Protein AF-A0A5N4A1G4-F1 (afdb_monomer_lite)

Radius of gyration: 18.11 Å; chains: 1; bounding box: 31×32×57 Å

Organism: Photinus pyralis (NCBI:txid7054)

Foldseek 3Di:
DDDDDDDPPDDPDDPPPPPLPPPAPPVNVVVLLVQLQVQCVVVVHDSCCVVVADLPDPDLSNLSSLLSSCVVLPQADPQLQDGDLVVVLVPDDPVCSVQQVVLSVVLVVPFDRDNDSSVSSSSSVVSSCVSCVSNVVPPDPD

Structure (mmCIF, N/CA/C/O backbone):
data_AF-A0A5N4A1G4-F1
#
_entry.id   AF-A0A5N4A1G4-F1
#
loop_
_atom_site.group_PDB
_atom_site.id
_atom_site.type_symbol
_atom_site.label_atom_id
_atom_site.label_alt_id
_atom_site.label_comp_id
_atom_site.label_asym_id
_atom_site.label_entity_id
_atom_site.label_seq_id
_atom_site.pdbx_PDB_ins_code
_atom_site.Cartn_x
_atom_site.Cartn_y
_atom_site.Cartn_z
_atom_site.occupancy
_atom_site.B_iso_or_equiv
_atom_site.auth_seq_id
_atom_site.auth_comp_id
_atom_site.auth_asym_id
_atom_site.auth_atom_id
_atom_site.pdbx_PDB_model_num
ATOM 1 N N . MET A 1 1 ? -13.818 6.741 -42.346 1.00 36.72 1 MET A N 1
ATOM 2 C CA . MET A 1 1 ? -13.714 5.840 -43.515 1.00 36.72 1 MET A CA 1
ATOM 3 C C . MET A 1 1 ? -12.239 5.503 -43.712 1.00 36.72 1 MET A C 1
ATOM 5 O O . MET A 1 1 ? -11.419 6.408 -43.704 1.00 36.72 1 MET A O 1
ATOM 9 N N . PHE A 1 2 ? -11.929 4.208 -43.728 1.00 39.84 2 PHE A N 1
ATOM 10 C CA . PHE A 1 2 ? -10.625 3.544 -43.587 1.00 39.84 2 PHE A CA 1
ATOM 11 C C . PHE A 1 2 ? -9.498 3.995 -44.533 1.00 39.84 2 PHE A C 1
ATOM 13 O O . PHE A 1 2 ? -9.721 4.009 -45.737 1.00 39.84 2 PHE A O 1
ATOM 20 N N . ARG A 1 3 ? -8.277 4.166 -43.989 1.00 40.84 3 ARG A N 1
ATOM 21 C CA . ARG A 1 3 ? -6.959 3.793 -44.574 1.00 40.84 3 ARG A CA 1
ATOM 22 C C . ARG A 1 3 ? -5.957 3.645 -43.403 1.00 40.84 3 ARG A C 1
ATOM 24 O O . ARG A 1 3 ? -5.421 4.639 -42.947 1.00 40.84 3 ARG A O 1
ATOM 31 N N . GLY A 1 4 ? -5.723 2.512 -42.750 1.00 32.16 4 GLY A N 1
ATOM 32 C CA . GLY A 1 4 ? -5.824 1.130 -43.191 1.00 32.16 4 GLY A CA 1
ATOM 33 C C . GLY A 1 4 ? -4.433 0.573 -43.518 1.00 32.16 4 GLY A C 1
ATOM 34 O O . GLY A 1 4 ? -3.991 0.689 -44.651 1.00 32.16 4 GLY A O 1
ATOM 35 N N . ILE A 1 5 ? -3.794 -0.065 -42.532 1.00 43.50 5 ILE A N 1
ATOM 36 C CA . ILE A 1 5 ? -3.319 -1.452 -42.694 1.00 43.50 5 ILE A CA 1
ATOM 37 C C . ILE A 1 5 ? -2.226 -1.662 -43.771 1.00 43.50 5 ILE A C 1
ATOM 39 O O . ILE A 1 5 ? -2.348 -2.531 -44.626 1.00 43.50 5 ILE A O 1
ATOM 43 N N . LEU A 1 6 ? -1.119 -0.907 -43.737 1.00 38.53 6 LEU A N 1
ATOM 44 C CA . LEU A 1 6 ? 0.015 -1.188 -44.640 1.00 38.53 6 LEU A CA 1
ATOM 45 C C . LEU A 1 6 ? 1.405 -0.928 -44.043 1.00 38.53 6 LEU A C 1
ATOM 47 O O . LEU A 1 6 ? 2.294 -0.459 -44.737 1.00 38.53 6 LEU A O 1
ATOM 51 N N . TYR A 1 7 ? 1.623 -1.236 -42.764 1.00 41.81 7 TYR A N 1
ATOM 52 C CA . TYR A 1 7 ? 2.991 -1.270 -42.217 1.00 41.81 7 TYR A CA 1
ATOM 53 C C . TYR A 1 7 ? 3.298 -2.501 -41.352 1.00 41.81 7 TYR A C 1
ATOM 55 O O . TYR A 1 7 ? 4.295 -2.522 -40.643 1.00 41.81 7 TYR A O 1
ATOM 63 N N . CYS A 1 8 ? 2.497 -3.568 -41.462 1.00 36.94 8 CYS A N 1
ATOM 64 C CA . CYS A 1 8 ? 2.770 -4.846 -40.786 1.00 36.94 8 CYS A CA 1
ATOM 65 C C . CYS A 1 8 ? 3.328 -5.942 -41.711 1.00 36.94 8 CYS A C 1
ATOM 67 O O . CYS A 1 8 ? 3.464 -7.075 -41.268 1.00 36.94 8 CYS A O 1
ATOM 69 N N . PHE A 1 9 ? 3.654 -5.652 -42.976 1.00 41.84 9 PHE A N 1
ATOM 70 C CA . PHE A 1 9 ? 3.954 -6.719 -43.942 1.00 41.84 9 PHE A CA 1
ATOM 71 C C . PHE A 1 9 ? 5.429 -7.045 -44.205 1.00 41.84 9 PHE A C 1
ATOM 73 O O . PHE A 1 9 ? 5.659 -8.010 -44.922 1.00 41.84 9 PHE A O 1
ATOM 80 N N . LEU A 1 10 ? 6.437 -6.332 -43.677 1.00 48.12 10 LEU A N 1
ATOM 81 C CA . LEU A 1 10 ? 7.806 -6.514 -44.210 1.00 48.12 10 LEU A CA 1
ATOM 82 C C . LEU A 1 10 ? 8.988 -6.588 -43.234 1.00 48.12 10 LEU A C 1
ATOM 84 O O . LEU A 1 10 ? 10.122 -6.429 -43.674 1.00 48.12 10 LEU A O 1
ATOM 88 N N . ALA A 1 11 ? 8.812 -6.946 -41.962 1.00 40.12 11 ALA A N 1
ATOM 89 C CA . ALA A 1 11 ? 9.977 -7.398 -41.195 1.00 40.12 11 ALA A CA 1
ATOM 90 C C . ALA A 1 11 ? 9.615 -8.393 -40.095 1.00 40.12 11 ALA A C 1
ATOM 92 O O . ALA A 1 11 ? 8.910 -8.088 -39.141 1.00 40.12 11 ALA A O 1
ATOM 93 N N . VAL A 1 12 ? 10.172 -9.587 -40.257 1.00 51.09 12 VAL A N 1
ATOM 94 C CA . VAL A 1 12 ? 10.138 -10.800 -39.431 1.00 51.09 12 VAL A CA 1
ATOM 95 C C . VAL A 1 12 ? 10.880 -10.610 -38.089 1.00 51.09 12 VAL A C 1
ATOM 97 O O . VAL A 1 12 ? 11.585 -11.487 -37.614 1.00 51.09 12 VAL A O 1
ATOM 100 N N . HIS A 1 13 ? 10.719 -9.463 -37.434 1.00 43.69 13 HIS A N 1
ATOM 101 C CA . HIS A 1 13 ? 11.149 -9.257 -36.051 1.00 43.69 13 HIS A CA 1
ATOM 102 C C . HIS A 1 13 ? 9.967 -8.748 -35.237 1.00 43.69 13 HIS A C 1
ATOM 104 O O . HIS A 1 13 ? 9.777 -7.552 -35.053 1.00 43.69 13 HIS A O 1
ATOM 110 N N . GLY A 1 14 ? 9.159 -9.718 -34.811 1.00 46.81 14 GLY A N 1
ATOM 111 C CA . GLY A 1 14 ? 8.302 -9.666 -33.635 1.00 46.81 14 GLY A CA 1
ATOM 112 C C . GLY A 1 14 ? 7.557 -8.359 -33.379 1.00 46.81 14 GLY A C 1
ATOM 113 O O . GLY A 1 14 ? 7.990 -7.548 -32.568 1.00 46.81 14 GLY A O 1
ATOM 114 N N . CYS A 1 15 ? 6.315 -8.277 -33.860 1.00 47.81 15 CYS A N 1
ATOM 115 C CA . CYS A 1 15 ? 5.253 -7.796 -32.975 1.00 47.81 15 CYS A CA 1
ATOM 116 C C . CYS A 1 15 ? 5.081 -8.830 -31.849 1.00 47.81 15 CYS A C 1
ATOM 118 O O . CYS A 1 15 ? 4.113 -9.585 -31.828 1.00 47.81 15 CYS A O 1
ATOM 120 N N . ALA A 1 16 ? 6.045 -8.902 -30.929 1.00 48.94 16 ALA A N 1
ATOM 121 C CA . ALA A 1 16 ? 5.767 -9.444 -29.616 1.00 48.94 16 ALA A CA 1
ATOM 122 C C . ALA A 1 16 ? 4.908 -8.381 -28.936 1.00 48.94 16 ALA A C 1
ATOM 124 O O . ALA A 1 16 ? 5.404 -7.350 -28.483 1.00 48.94 16 ALA A O 1
ATOM 125 N N . GLY A 1 17 ? 3.591 -8.587 -28.979 1.00 44.16 17 GLY A N 1
ATOM 126 C CA . GLY A 1 17 ? 2.694 -7.897 -28.074 1.00 44.16 17 GLY A CA 1
ATOM 127 C C . GLY A 1 17 ? 3.256 -8.069 -26.670 1.00 44.16 17 GLY A C 1
ATOM 128 O O . GLY A 1 17 ? 3.425 -9.195 -26.210 1.00 44.16 17 GLY A O 1
ATOM 129 N N . LEU A 1 18 ? 3.609 -6.958 -26.029 1.00 39.22 18 LEU A N 1
ATOM 130 C CA . LEU A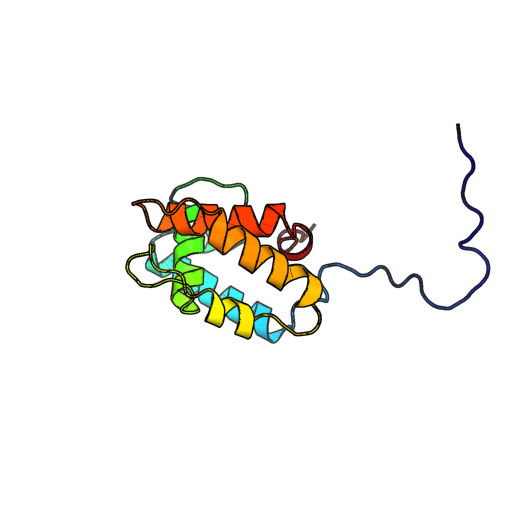 1 18 ? 3.856 -6.929 -24.597 1.00 39.22 18 LEU A CA 1
ATOM 131 C C . LEU A 1 18 ? 2.540 -7.332 -23.932 1.00 39.22 18 LEU A C 1
ATOM 133 O O . LEU A 1 18 ? 1.635 -6.510 -23.788 1.00 39.22 18 LEU A O 1
ATOM 137 N N . ASN A 1 19 ? 2.418 -8.614 -23.601 1.00 42.62 19 ASN A N 1
ATOM 138 C CA . ASN A 1 19 ? 1.393 -9.086 -22.695 1.00 42.62 19 ASN A CA 1
ATOM 139 C C . ASN A 1 19 ? 1.704 -8.454 -21.338 1.00 42.62 19 ASN A C 1
ATOM 141 O O . ASN A 1 19 ? 2.781 -8.643 -20.777 1.00 42.62 19 ASN A O 1
ATOM 145 N N . SER A 1 20 ? 0.768 -7.673 -20.808 1.00 49.25 20 SER A N 1
ATOM 146 C CA . SER A 1 20 ? 0.893 -6.959 -19.530 1.00 49.25 20 SER A CA 1
ATOM 147 C C . SER A 1 20 ? 1.152 -7.887 -18.331 1.00 49.25 20 SER A C 1
ATOM 149 O O . SER A 1 20 ? 1.487 -7.402 -17.256 1.00 49.25 20 SER A O 1
ATOM 151 N N . GLY A 1 21 ? 1.000 -9.205 -18.506 1.00 46.50 21 GLY A N 1
ATOM 152 C CA . GLY A 1 21 ? 1.217 -10.224 -17.479 1.00 46.50 21 GLY A CA 1
ATOM 153 C C . GLY A 1 21 ? 2.674 -10.647 -17.257 1.00 46.50 21 GLY A C 1
ATOM 154 O O . GLY A 1 21 ? 2.952 -11.273 -16.239 1.00 46.50 21 GLY A O 1
ATOM 155 N N . ASP A 1 22 ? 3.609 -10.292 -18.147 1.00 49.16 22 ASP A N 1
ATOM 156 C CA . ASP A 1 22 ? 5.003 -10.775 -18.074 1.00 49.16 22 ASP A CA 1
ATOM 157 C C . ASP A 1 22 ? 5.913 -9.924 -17.174 1.00 49.16 22 ASP A C 1
ATOM 159 O O . ASP A 1 22 ? 7.093 -10.226 -16.998 1.00 49.16 22 ASP A O 1
ATOM 163 N N . LEU A 1 23 ? 5.382 -8.845 -16.596 1.00 54.66 23 LEU A N 1
ATOM 164 C CA . LEU A 1 23 ? 6.175 -7.890 -15.825 1.00 54.66 23 LEU A CA 1
ATOM 165 C C . LEU A 1 23 ? 6.280 -8.243 -14.327 1.00 54.66 23 LEU A C 1
ATOM 167 O O . LEU A 1 23 ? 7.015 -7.598 -13.583 1.00 54.66 23 LEU A O 1
ATOM 171 N N . VAL A 1 24 ? 5.576 -9.289 -13.883 1.00 61.69 24 VAL A N 1
ATOM 172 C CA . VAL A 1 24 ? 5.608 -9.775 -12.498 1.00 61.69 24 VAL A CA 1
ATOM 173 C C . VAL A 1 24 ? 6.390 -11.091 -12.440 1.00 61.69 24 VAL A C 1
ATOM 175 O O . VAL A 1 24 ? 5.922 -12.098 -12.975 1.00 61.69 24 VAL A O 1
ATOM 178 N N . PRO A 1 25 ? 7.559 -11.137 -11.774 1.00 64.56 25 PRO A N 1
ATOM 179 C CA . PRO A 1 25 ? 8.301 -12.378 -11.595 1.00 64.56 25 PRO A CA 1
ATOM 180 C C . PRO A 1 25 ? 7.448 -13.464 -10.907 1.00 64.56 25 PRO A C 1
ATOM 182 O O . PRO A 1 25 ? 6.690 -13.152 -9.983 1.00 64.56 25 PRO A O 1
ATOM 185 N N . PRO A 1 26 ? 7.603 -14.758 -11.256 1.00 66.06 26 PRO A N 1
ATOM 186 C CA . PRO A 1 26 ? 6.818 -15.843 -10.654 1.00 66.06 26 PRO A CA 1
ATOM 187 C C . PRO A 1 26 ? 6.902 -15.910 -9.121 1.00 66.06 26 PRO A C 1
ATOM 189 O O . PRO A 1 26 ? 5.925 -16.260 -8.460 1.00 66.06 26 PRO A O 1
ATOM 192 N N . GLY A 1 27 ? 8.054 -15.539 -8.547 1.00 68.56 27 GLY A N 1
ATOM 193 C CA . GLY A 1 27 ? 8.241 -15.469 -7.095 1.00 68.56 27 GLY A CA 1
ATOM 194 C C . GLY A 1 27 ? 7.348 -14.421 -6.424 1.00 68.56 27 GLY A C 1
ATOM 195 O O . GLY A 1 27 ? 6.796 -14.683 -5.359 1.00 68.56 27 GLY A O 1
ATOM 196 N N . THR A 1 28 ? 7.129 -13.277 -7.076 1.00 73.06 28 THR A N 1
ATOM 197 C CA . THR A 1 28 ? 6.250 -12.210 -6.580 1.00 73.06 28 THR A CA 1
ATOM 198 C C . THR A 1 28 ? 4.794 -12.664 -6.557 1.00 73.06 28 THR A C 1
ATOM 200 O O . THR A 1 28 ? 4.084 -12.367 -5.603 1.00 73.06 28 THR A O 1
ATOM 203 N N . LYS A 1 29 ? 4.353 -13.447 -7.550 1.00 75.50 29 LYS A N 1
ATOM 204 C CA . LYS A 1 29 ? 2.988 -13.992 -7.578 1.00 75.50 29 LYS A CA 1
ATOM 205 C C . LYS A 1 29 ? 2.720 -14.938 -6.403 1.00 75.50 29 LYS A C 1
ATOM 207 O O . LYS A 1 29 ? 1.738 -14.757 -5.695 1.00 75.50 29 LYS A O 1
ATOM 212 N N . LEU A 1 30 ? 3.608 -15.909 -6.168 1.00 79.56 30 LEU A N 1
ATOM 213 C CA . LEU A 1 30 ? 3.465 -16.860 -5.055 1.00 79.56 30 LEU A CA 1
ATOM 214 C C . LEU A 1 30 ? 3.447 -16.154 -3.694 1.00 79.56 30 LEU A C 1
ATOM 216 O O . LEU A 1 30 ? 2.661 -16.515 -2.822 1.00 79.56 30 LEU A O 1
ATOM 220 N N . PHE A 1 31 ? 4.297 -15.141 -3.531 1.00 84.06 31 PHE A N 1
ATOM 221 C CA . PHE A 1 31 ? 4.337 -14.314 -2.332 1.00 84.06 31 PHE A CA 1
ATOM 222 C C . PHE A 1 31 ? 3.018 -13.554 -2.118 1.00 84.06 31 PHE A C 1
ATOM 224 O O . PHE A 1 31 ? 2.445 -13.620 -1.034 1.00 84.06 31 PHE A O 1
ATOM 231 N N . MET A 1 32 ? 2.481 -12.909 -3.158 1.00 81.94 32 MET A N 1
ATOM 232 C CA . MET A 1 32 ? 1.200 -12.195 -3.068 1.00 81.94 32 MET A CA 1
ATOM 233 C C . MET A 1 32 ? 0.016 -13.135 -2.803 1.00 81.94 32 MET A C 1
ATOM 235 O O . MET A 1 32 ? -0.860 -12.787 -2.014 1.00 81.94 32 MET A O 1
ATOM 239 N N . ASP A 1 33 ? 0.006 -14.342 -3.380 1.00 85.06 33 ASP A N 1
ATOM 240 C CA . ASP A 1 33 ? -1.024 -15.356 -3.106 1.00 85.06 33 ASP A CA 1
ATOM 241 C C . ASP A 1 33 ? -1.016 -15.780 -1.624 1.00 85.06 33 ASP A C 1
ATOM 243 O O . ASP A 1 33 ? -2.072 -15.921 -0.999 1.00 85.06 33 ASP A O 1
ATOM 247 N N . GLN A 1 34 ? 0.173 -15.969 -1.042 1.00 88.50 34 GLN A N 1
ATOM 248 C CA . GLN A 1 34 ? 0.329 -16.324 0.371 1.00 88.50 34 GLN A CA 1
ATOM 249 C C . GLN A 1 34 ? -0.164 -15.203 1.288 1.00 88.50 34 GLN A C 1
ATOM 251 O O . GLN A 1 34 ? -1.001 -15.453 2.158 1.00 88.50 34 GLN A O 1
ATOM 256 N N . ILE A 1 35 ? 0.289 -13.971 1.049 1.00 91.12 35 ILE A N 1
ATOM 257 C CA . ILE A 1 35 ? -0.128 -12.806 1.836 1.00 91.12 35 ILE A CA 1
ATOM 258 C C . ILE A 1 35 ? -1.630 -12.577 1.706 1.00 91.12 35 ILE A C 1
ATOM 260 O O . ILE A 1 35 ? -2.297 -12.331 2.707 1.00 91.12 35 ILE A O 1
ATOM 264 N N . GLY A 1 36 ? -2.187 -12.710 0.501 1.00 90.38 36 GLY A N 1
ATOM 265 C CA . GLY A 1 36 ? -3.623 -12.580 0.279 1.00 90.38 36 GLY A CA 1
ATOM 266 C C . GLY A 1 36 ? -4.419 -13.542 1.159 1.00 90.38 36 GLY A C 1
ATOM 267 O O . GLY A 1 36 ? -5.327 -13.134 1.884 1.00 90.38 36 GLY A O 1
ATOM 268 N N . VAL A 1 37 ? -4.025 -14.817 1.199 1.00 90.88 37 VAL A N 1
ATOM 269 C CA . VAL A 1 37 ? -4.651 -15.811 2.085 1.00 90.88 37 VAL A CA 1
ATOM 270 C C . VAL A 1 37 ? -4.505 -15.432 3.562 1.00 90.88 37 VAL A C 1
ATOM 272 O O . VAL A 1 37 ? -5.474 -15.539 4.317 1.00 90.88 37 VAL A O 1
ATOM 275 N N . GLU A 1 38 ? -3.333 -14.985 3.999 1.00 93.25 38 GLU A N 1
ATOM 276 C CA . GLU A 1 38 ? -3.127 -14.559 5.387 1.00 93.25 38 GLU A CA 1
ATOM 277 C C . GLU A 1 38 ? -3.987 -13.352 5.757 1.00 93.25 38 GLU A C 1
ATOM 279 O O . GLU A 1 38 ? -4.591 -13.335 6.832 1.00 93.25 38 GLU A O 1
ATOM 284 N N . CYS A 1 39 ? -4.121 -12.392 4.847 1.00 94.50 39 CYS A N 1
ATOM 285 C CA . CYS A 1 39 ? -4.956 -11.222 5.038 1.00 94.50 39 CYS A CA 1
ATOM 286 C C . CYS A 1 39 ? -6.433 -11.575 5.134 1.00 94.50 39 CYS A C 1
ATOM 288 O O . CYS A 1 39 ? -7.087 -11.089 6.057 1.00 94.50 39 CYS A O 1
ATOM 290 N N . THR A 1 40 ? -6.941 -12.495 4.300 1.00 93.62 40 THR A N 1
ATOM 291 C CA . THR A 1 40 ? -8.329 -12.968 4.454 1.00 93.62 40 THR A CA 1
ATOM 292 C C . THR A 1 40 ? -8.587 -13.540 5.846 1.00 93.62 40 THR A C 1
ATOM 294 O O . THR A 1 40 ? -9.578 -13.206 6.494 1.00 93.62 40 THR A O 1
ATOM 297 N N . LYS A 1 41 ? -7.635 -14.326 6.367 1.00 95.19 41 LYS A N 1
ATOM 298 C CA . LYS A 1 41 ? -7.708 -14.894 7.714 1.00 95.19 41 LYS A CA 1
ATOM 299 C C . LYS A 1 41 ? -7.621 -13.819 8.802 1.00 95.19 41 LYS A C 1
ATOM 301 O O . LYS A 1 41 ? -8.360 -13.911 9.779 1.00 95.19 41 LYS A O 1
ATOM 306 N N . LYS A 1 42 ? -6.723 -12.837 8.660 1.00 93.62 42 LYS A N 1
ATOM 307 C CA . LYS A 1 42 ? -6.491 -11.772 9.651 1.00 93.62 42 LYS A CA 1
ATOM 308 C C . LYS A 1 42 ? -7.727 -10.894 9.834 1.00 93.62 42 LYS A C 1
ATOM 310 O O . LYS A 1 42 ? -8.073 -10.587 10.970 1.00 93.62 42 LYS A O 1
ATOM 315 N N . ILE A 1 43 ? -8.385 -10.518 8.738 1.00 93.06 43 ILE A N 1
ATOM 316 C CA . ILE A 1 43 ? -9.540 -9.606 8.773 1.00 93.06 43 ILE A CA 1
ATOM 317 C C . ILE A 1 43 ? -10.891 -10.337 8.825 1.00 93.06 43 ILE A C 1
ATOM 319 O O . ILE A 1 43 ? -11.927 -9.697 8.962 1.00 93.06 43 ILE A O 1
ATOM 323 N N . GLY A 1 44 ? -10.885 -11.674 8.779 1.00 93.69 44 GLY A N 1
ATOM 324 C CA . GLY A 1 44 ? -12.073 -12.503 8.995 1.00 93.69 44 GLY A CA 1
ATOM 325 C C . GLY A 1 44 ? -12.987 -12.653 7.778 1.00 93.69 44 GLY A C 1
ATOM 326 O O . GLY A 1 44 ? -14.169 -12.940 7.951 1.00 93.69 44 GLY A O 1
ATOM 327 N N . ILE A 1 45 ? -12.455 -12.486 6.566 1.00 93.31 45 ILE A N 1
ATOM 328 C CA . ILE A 1 45 ? -13.211 -12.628 5.314 1.00 93.31 45 ILE A CA 1
ATOM 329 C C . ILE A 1 45 ? -12.997 -14.014 4.678 1.00 93.31 45 ILE A C 1
ATOM 331 O O . ILE A 1 45 ? -11.991 -14.681 4.952 1.00 93.31 45 ILE A O 1
ATOM 335 N N . PRO A 1 46 ? -13.928 -14.482 3.827 1.00 91.88 46 PRO A N 1
ATOM 336 C CA . PRO A 1 46 ? -13.804 -15.770 3.153 1.00 91.88 46 PRO A CA 1
ATOM 337 C C . PRO A 1 46 ? -12.529 -15.875 2.303 1.00 91.88 46 PRO A C 1
ATOM 339 O O . PRO A 1 46 ? -12.110 -14.923 1.655 1.00 91.88 46 PRO A O 1
ATOM 342 N N . ARG A 1 47 ? -11.898 -17.055 2.265 1.00 84.38 47 ARG A N 1
ATOM 343 C CA . ARG A 1 47 ? -10.655 -17.273 1.494 1.00 84.38 47 ARG A CA 1
ATOM 344 C C . ARG A 1 47 ? -10.853 -17.062 -0.011 1.00 84.38 47 ARG A C 1
ATOM 346 O O . ARG A 1 47 ? -9.934 -16.657 -0.714 1.00 84.38 47 ARG A O 1
ATOM 353 N N . ASP A 1 48 ? -12.032 -17.401 -0.514 1.00 85.75 48 ASP A N 1
ATOM 354 C CA . ASP A 1 48 ? -12.430 -17.201 -1.904 1.00 85.75 48 ASP A CA 1
ATOM 355 C C . ASP A 1 48 ? -12.609 -15.726 -2.275 1.00 85.75 48 ASP A C 1
ATOM 357 O O . ASP A 1 48 ? -12.579 -15.426 -3.466 1.00 85.75 48 ASP A O 1
ATOM 361 N N . PHE A 1 49 ? -12.640 -14.810 -1.298 1.00 86.12 49 PHE A N 1
ATOM 362 C CA . PHE A 1 49 ? -12.629 -13.369 -1.544 1.00 86.12 49 PHE A CA 1
ATOM 363 C C . PHE A 1 49 ? -11.467 -12.939 -2.444 1.00 86.12 49 PHE A C 1
ATOM 365 O O . PHE A 1 49 ? -11.669 -12.137 -3.343 1.00 86.12 49 PHE A O 1
ATOM 372 N N . VAL A 1 50 ? -10.271 -13.527 -2.288 1.00 82.06 50 VAL A N 1
ATOM 373 C CA . VAL A 1 50 ? -9.102 -13.208 -3.137 1.00 82.06 50 VAL A CA 1
ATOM 374 C C . VAL A 1 50 ? -9.392 -13.447 -4.624 1.00 82.06 50 VAL A C 1
ATOM 376 O O . VAL A 1 50 ? -8.854 -12.754 -5.479 1.00 82.06 50 VAL A O 1
ATOM 379 N N . LYS A 1 51 ? -10.251 -14.424 -4.946 1.00 83.31 51 LYS A N 1
ATOM 380 C CA . LYS A 1 51 ? -10.600 -14.775 -6.331 1.00 83.31 51 LYS A CA 1
ATOM 381 C C . LYS A 1 51 ? -11.672 -13.867 -6.922 1.00 83.31 51 LYS A C 1
ATOM 383 O O . LYS A 1 51 ? -11.731 -13.737 -8.138 1.00 83.31 51 LYS A O 1
ATOM 388 N N . SER A 1 52 ? -12.538 -13.316 -6.078 1.00 83.19 52 SER A N 1
ATOM 389 C CA . SER A 1 52 ? -13.625 -12.416 -6.469 1.00 83.19 52 SER A CA 1
ATOM 390 C C . SER A 1 52 ? -13.304 -10.947 -6.202 1.00 83.19 52 SER A C 1
ATOM 392 O O . SER A 1 52 ? -14.171 -10.102 -6.389 1.00 83.19 52 SER A O 1
ATOM 394 N N . TYR A 1 53 ? -12.104 -10.649 -5.702 1.00 82.12 53 TYR A N 1
ATOM 395 C CA . TYR A 1 53 ? -11.690 -9.301 -5.361 1.00 82.12 53 TYR A CA 1
ATOM 396 C C . TYR A 1 53 ? -11.574 -8.456 -6.626 1.00 82.12 53 TYR A C 1
ATOM 398 O O . TYR A 1 53 ? -10.840 -8.795 -7.557 1.00 82.12 53 TYR A O 1
ATOM 406 N N . GLU A 1 54 ? -12.262 -7.322 -6.619 1.00 82.69 54 GLU A N 1
ATOM 407 C CA . GLU A 1 54 ? -12.169 -6.311 -7.658 1.00 82.69 54 GLU A CA 1
ATOM 408 C C . GLU A 1 54 ? -11.611 -5.028 -7.055 1.00 82.69 54 GLU A C 1
ATOM 410 O O . GLU A 1 54 ? -12.054 -4.568 -6.008 1.00 82.69 54 GLU A O 1
ATOM 415 N N . PHE A 1 55 ? -10.658 -4.412 -7.747 1.00 79.06 55 PHE A N 1
ATOM 416 C CA . PHE A 1 55 ? -10.036 -3.168 -7.298 1.00 79.06 55 PHE A CA 1
ATOM 417 C C . PHE A 1 55 ? -11.039 -2.013 -7.126 1.00 79.06 55 PHE A C 1
ATOM 419 O O . PHE A 1 55 ? -10.870 -1.152 -6.267 1.00 79.06 55 PHE A O 1
ATOM 426 N N . SER A 1 56 ? -12.097 -1.993 -7.940 1.00 81.62 56 SER A N 1
ATOM 427 C CA . SER A 1 56 ? -13.174 -1.006 -7.852 1.00 81.62 56 SER A CA 1
ATOM 428 C C . SER A 1 56 ? -14.116 -1.224 -6.667 1.00 81.62 56 SER A C 1
ATOM 430 O O . SER A 1 56 ? -14.964 -0.364 -6.426 1.00 81.62 56 SER A O 1
ATOM 432 N N . ASP A 1 57 ? -14.006 -2.344 -5.945 1.00 85.81 57 ASP A N 1
ATOM 433 C CA . ASP A 1 57 ? -14.839 -2.606 -4.778 1.00 85.81 57 ASP A CA 1
ATOM 434 C C . ASP A 1 57 ? -14.453 -1.679 -3.615 1.00 85.81 57 ASP A C 1
ATOM 436 O O . ASP A 1 57 ? -13.335 -1.690 -3.101 1.00 85.81 57 ASP A O 1
ATOM 440 N N . GLN A 1 58 ? -15.421 -0.865 -3.197 1.00 89.25 58 GLN A N 1
ATOM 441 C CA . GLN A 1 58 ? -15.314 0.068 -2.075 1.00 89.25 58 GLN A CA 1
ATOM 442 C C . GLN A 1 58 ? -15.908 -0.500 -0.785 1.00 89.25 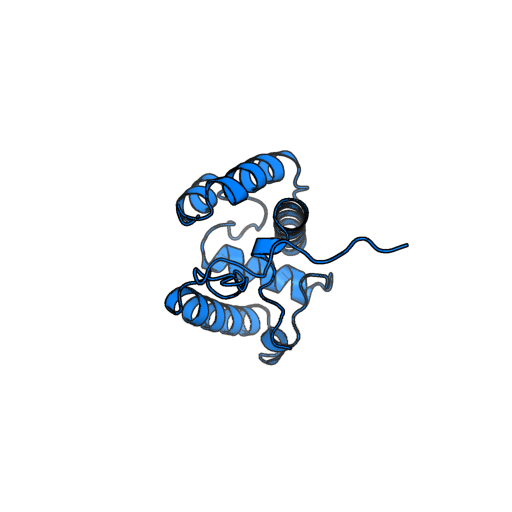58 GLN A C 1
ATOM 444 O O . GLN A 1 58 ? -16.105 0.232 0.187 1.00 89.25 58 GLN A O 1
ATOM 449 N N . SER A 1 59 ? -16.242 -1.792 -0.762 1.00 91.75 59 SER A N 1
ATOM 450 C CA . SER A 1 59 ? -16.649 -2.473 0.456 1.00 91.75 59 SER A CA 1
ATOM 451 C C . SER A 1 59 ? -15.553 -2.362 1.515 1.00 91.75 59 SER A C 1
ATOM 453 O O . SER A 1 59 ? -14.353 -2.294 1.226 1.00 91.75 59 SER A O 1
ATOM 455 N N . ARG A 1 60 ? -15.964 -2.346 2.786 1.00 92.31 60 ARG A N 1
ATOM 456 C CA . ARG A 1 60 ? -15.014 -2.325 3.902 1.00 92.31 60 ARG A CA 1
ATOM 457 C C . ARG A 1 60 ? -14.034 -3.497 3.815 1.00 92.31 60 ARG A C 1
ATOM 459 O O . ARG A 1 60 ? -12.850 -3.304 4.070 1.00 92.31 60 ARG A O 1
ATOM 466 N N . ASP A 1 61 ? -14.518 -4.665 3.410 1.00 92.94 61 ASP A N 1
ATOM 467 C CA . ASP A 1 61 ? -13.718 -5.878 3.261 1.00 92.94 61 ASP A CA 1
ATOM 468 C C . ASP A 1 61 ? -12.625 -5.704 2.198 1.00 92.94 61 ASP A C 1
ATOM 470 O O . ASP A 1 61 ? -11.463 -5.998 2.475 1.00 92.94 61 ASP A O 1
ATOM 474 N N . ALA A 1 62 ? -12.952 -5.141 1.030 1.00 90.88 62 ALA A N 1
ATOM 475 C CA . ALA A 1 62 ? -11.985 -4.852 -0.032 1.00 90.88 62 ALA A CA 1
ATOM 476 C C . ALA A 1 62 ? -10.934 -3.821 0.393 1.00 90.88 62 ALA A C 1
ATOM 478 O O . ALA A 1 62 ? -9.730 -4.040 0.234 1.00 90.88 62 ALA A O 1
ATOM 479 N N . MET A 1 63 ? -11.373 -2.719 1.002 1.00 92.19 63 MET A N 1
ATOM 480 C CA . MET A 1 63 ? -10.467 -1.676 1.481 1.00 92.19 63 MET A CA 1
ATOM 481 C C . MET A 1 63 ? -9.523 -2.191 2.578 1.00 92.19 63 MET A C 1
ATOM 483 O O . MET A 1 63 ? -8.323 -1.920 2.548 1.00 92.19 63 MET A O 1
ATOM 487 N N . CYS A 1 64 ? -10.044 -2.954 3.542 1.00 93.88 64 CYS A N 1
ATOM 488 C CA . CYS A 1 64 ? -9.235 -3.507 4.629 1.00 93.88 64 CYS A CA 1
ATOM 489 C C . CYS A 1 64 ? -8.350 -4.671 4.165 1.00 93.88 64 CYS A C 1
ATOM 491 O O . CYS A 1 64 ? -7.286 -4.908 4.733 1.00 93.88 64 CYS A O 1
ATOM 493 N N . TYR A 1 65 ? -8.740 -5.376 3.103 1.00 92.94 65 TYR A N 1
ATOM 494 C CA . TYR A 1 65 ? -7.866 -6.336 2.445 1.00 92.94 65 TYR A CA 1
ATOM 495 C C . TYR A 1 65 ? -6.616 -5.644 1.883 1.00 92.94 65 TYR A C 1
ATOM 497 O O . TYR A 1 65 ? -5.506 -6.069 2.197 1.00 92.94 65 TYR A O 1
ATOM 505 N N . MET A 1 66 ? -6.772 -4.529 1.157 1.00 90.44 66 MET A N 1
ATOM 506 C CA . MET A 1 66 ? -5.643 -3.721 0.664 1.00 90.44 66 MET A CA 1
ATOM 507 C C . MET A 1 66 ? -4.746 -3.183 1.781 1.00 90.44 66 MET A C 1
ATOM 509 O O . MET A 1 66 ? -3.522 -3.229 1.662 1.00 90.44 66 MET A O 1
ATOM 513 N N . GLU A 1 67 ? -5.340 -2.692 2.867 1.00 93.62 67 GLU A N 1
ATOM 514 C CA . GLU A 1 67 ? -4.589 -2.227 4.037 1.00 93.62 67 GLU A CA 1
ATOM 515 C C . GLU A 1 67 ? -3.755 -3.346 4.659 1.00 93.62 67 GLU A C 1
ATOM 517 O O . GLU A 1 67 ? -2.558 -3.167 4.891 1.00 93.62 67 GLU A O 1
ATOM 522 N N . CYS A 1 68 ? -4.337 -4.534 4.826 1.00 94.62 68 CYS A N 1
ATOM 523 C CA . CYS A 1 68 ? -3.600 -5.684 5.321 1.00 94.62 68 CYS A CA 1
ATOM 524 C C . CYS A 1 68 ? -2.422 -6.065 4.412 1.00 94.62 68 CYS A C 1
ATOM 526 O O . CYS A 1 68 ? -1.338 -6.357 4.924 1.00 94.62 68 CYS A O 1
ATOM 528 N N . LEU A 1 69 ? -2.602 -6.034 3.083 1.00 91.81 69 LEU A N 1
ATOM 529 C CA . LEU A 1 69 ? -1.509 -6.301 2.145 1.00 91.81 69 LEU A CA 1
ATOM 530 C C . LEU A 1 69 ? -0.356 -5.314 2.371 1.00 91.81 69 LEU A C 1
ATOM 532 O O . LEU A 1 69 ? 0.780 -5.749 2.542 1.00 91.81 69 LEU A O 1
ATOM 536 N N . LEU A 1 70 ? -0.646 -4.007 2.434 1.00 91.50 70 LEU A N 1
ATOM 537 C CA . LEU A 1 70 ? 0.365 -2.965 2.652 1.00 91.50 70 LEU A CA 1
ATOM 538 C C . LEU A 1 70 ? 1.054 -3.089 4.011 1.00 91.50 70 LEU A C 1
ATOM 540 O O . LEU A 1 70 ? 2.258 -2.859 4.091 1.00 91.50 70 LEU A O 1
ATOM 544 N N . GLN A 1 71 ? 0.328 -3.473 5.063 1.00 93.88 71 GLN A N 1
ATOM 545 C CA . GLN A 1 71 ? 0.924 -3.732 6.375 1.00 93.88 71 GLN A CA 1
ATOM 546 C C . GLN A 1 71 ? 1.871 -4.926 6.337 1.00 93.88 71 GLN A C 1
ATOM 548 O O . GLN A 1 71 ? 2.934 -4.886 6.949 1.00 93.88 71 GLN A O 1
ATOM 553 N N . HIS A 1 72 ? 1.507 -5.991 5.618 1.00 92.19 72 HIS A N 1
ATOM 554 C CA . HIS A 1 72 ? 2.320 -7.202 5.555 1.00 92.19 72 HIS A CA 1
ATOM 555 C C . HIS A 1 72 ? 3.682 -6.945 4.899 1.00 92.19 72 HIS A C 1
ATOM 557 O O . HIS A 1 72 ? 4.697 -7.471 5.345 1.00 92.19 72 HIS A O 1
ATOM 563 N N . ILE A 1 73 ? 3.714 -6.098 3.868 1.00 90.06 73 ILE A N 1
ATOM 564 C CA . ILE A 1 73 ? 4.963 -5.637 3.242 1.00 90.06 73 ILE A CA 1
ATOM 565 C C . ILE A 1 73 ? 5.515 -4.354 3.877 1.00 90.06 73 ILE A C 1
ATOM 567 O O . ILE A 1 73 ? 6.441 -3.744 3.337 1.00 90.06 73 ILE A O 1
ATOM 571 N N . GLU A 1 74 ? 4.973 -3.972 5.040 1.00 92.12 74 GLU A N 1
ATOM 572 C CA . GLU A 1 74 ? 5.446 -2.880 5.893 1.00 92.12 74 GLU A CA 1
ATOM 573 C C . GLU A 1 74 ? 5.567 -1.545 5.134 1.00 92.12 74 GLU A C 1
ATOM 575 O O . GLU A 1 74 ? 6.546 -0.809 5.274 1.00 92.12 74 GLU A O 1
ATOM 580 N N . LEU A 1 75 ? 4.594 -1.260 4.268 1.00 92.00 75 LEU A N 1
ATOM 581 C CA . LEU A 1 75 ? 4.466 0.005 3.543 1.00 92.00 75 LEU A CA 1
ATOM 582 C C . LEU A 1 75 ? 3.534 0.995 4.236 1.00 92.00 75 LEU A C 1
ATOM 584 O O . LEU A 1 75 ? 3.550 2.181 3.906 1.00 92.00 75 LEU A O 1
ATOM 588 N N . ILE A 1 76 ? 2.744 0.510 5.187 1.00 91.75 76 ILE A N 1
ATOM 589 C CA . ILE A 1 76 ? 1.915 1.312 6.074 1.00 91.75 76 ILE A CA 1
ATOM 590 C C . ILE A 1 76 ? 2.061 0.773 7.497 1.00 91.75 76 ILE A C 1
ATOM 592 O O . ILE A 1 76 ? 2.149 -0.442 7.697 1.00 91.75 76 ILE A O 1
ATOM 596 N N . GLU A 1 77 ? 2.113 1.675 8.469 1.00 90.19 77 GLU A N 1
ATOM 597 C CA . GLU A 1 77 ? 2.161 1.324 9.885 1.00 90.19 77 GLU A CA 1
ATOM 598 C C . GLU A 1 77 ? 0.853 0.663 10.346 1.00 90.19 77 GLU A C 1
ATOM 600 O O . GLU A 1 77 ? -0.190 0.717 9.684 1.00 90.19 77 GLU A O 1
ATOM 605 N N . SER A 1 78 ? 0.879 0.067 11.540 1.00 84.44 78 SER A N 1
ATOM 606 C CA . SER A 1 78 ? -0.318 -0.536 12.145 1.00 84.44 78 SER A CA 1
ATOM 607 C C . SER A 1 78 ? -1.424 0.474 12.474 1.00 84.44 78 SER A C 1
ATOM 609 O O . SER A 1 78 ? -2.558 0.075 12.723 1.00 84.44 78 SER A O 1
ATOM 611 N N . ASP A 1 79 ? -1.098 1.771 12.511 1.00 83.31 79 ASP A N 1
ATOM 612 C CA . ASP A 1 79 ? -2.085 2.847 12.651 1.00 83.31 79 ASP A CA 1
ATOM 613 C C . ASP A 1 79 ? -2.898 3.077 11.361 1.00 83.31 79 ASP A C 1
ATOM 615 O O . ASP A 1 79 ? -3.961 3.697 11.404 1.00 83.31 79 ASP A O 1
ATOM 619 N N . GLY A 1 80 ? -2.408 2.569 10.223 1.00 77.50 80 GLY A N 1
ATOM 620 C CA . GLY A 1 80 ? -3.003 2.735 8.903 1.00 77.50 80 GLY A CA 1
ATOM 621 C C . GLY A 1 80 ? -3.041 4.175 8.380 1.00 77.50 80 GLY A C 1
A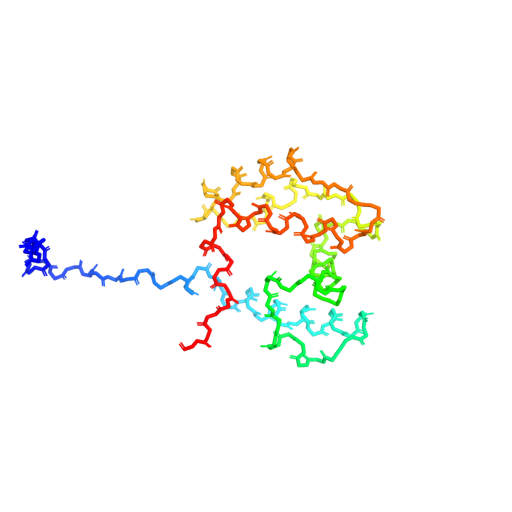TOM 622 O O . GLY A 1 80 ? -3.780 4.468 7.441 1.00 77.50 80 GLY A O 1
ATOM 623 N N . GLN A 1 81 ? -2.281 5.081 8.991 1.00 84.31 81 GLN A N 1
ATOM 624 C CA . GLN A 1 81 ? -2.205 6.502 8.640 1.00 84.31 81 GLN A CA 1
ATOM 625 C C . GLN A 1 81 ? -0.795 6.903 8.203 1.00 84.31 81 GLN A C 1
ATOM 627 O O . GLN A 1 81 ? -0.634 7.825 7.403 1.00 84.31 81 GLN A O 1
ATOM 632 N N . THR A 1 82 ? 0.226 6.194 8.683 1.00 90.00 82 THR A N 1
ATOM 633 C CA . THR A 1 82 ? 1.624 6.476 8.358 1.00 90.00 82 THR A CA 1
ATOM 634 C C . THR A 1 82 ? 2.104 5.572 7.222 1.00 90.00 82 THR A C 1
ATOM 636 O O . THR A 1 82 ? 2.238 4.364 7.399 1.00 90.00 82 THR A O 1
ATOM 639 N N . MET A 1 83 ? 2.384 6.148 6.047 1.00 91.62 83 MET A N 1
ATOM 640 C CA . MET A 1 83 ? 2.875 5.416 4.867 1.00 91.62 83 MET A CA 1
ATOM 641 C C . MET A 1 83 ? 4.384 5.604 4.640 1.00 91.62 83 MET A C 1
ATOM 643 O O . MET A 1 83 ? 4.913 6.715 4.719 1.00 91.62 83 MET A O 1
ATOM 647 N N . HIS A 1 84 ? 5.087 4.532 4.265 1.00 93.69 84 HIS A N 1
ATOM 648 C CA . HIS A 1 84 ? 6.535 4.526 4.027 1.00 93.69 84 HIS A CA 1
ATOM 649 C C . HIS A 1 84 ? 6.882 4.667 2.538 1.00 93.69 84 HIS A C 1
ATOM 651 O O . HIS A 1 84 ? 7.350 3.729 1.890 1.00 93.69 84 HIS A O 1
ATOM 657 N N . PHE A 1 85 ? 6.688 5.862 1.978 1.00 92.31 85 PHE A N 1
ATOM 658 C CA . PHE A 1 85 ? 6.906 6.115 0.545 1.00 92.31 85 PHE A CA 1
ATOM 659 C C . PHE A 1 85 ? 8.330 5.821 0.059 1.00 92.31 85 PHE A C 1
ATOM 661 O O . PHE A 1 85 ? 8.505 5.281 -1.027 1.00 92.31 85 PHE A O 1
ATOM 668 N N . GLU A 1 86 ? 9.361 6.118 0.852 1.00 93.56 86 GLU A N 1
ATOM 669 C CA . GLU A 1 86 ? 10.744 5.825 0.443 1.00 93.56 86 GLU A CA 1
ATOM 670 C C . GLU A 1 86 ? 11.012 4.313 0.370 1.00 93.56 86 GLU A C 1
ATOM 672 O O . GLU A 1 86 ? 11.697 3.841 -0.538 1.00 93.56 86 GLU A O 1
ATOM 677 N N . LYS A 1 87 ? 10.384 3.526 1.255 1.00 93.06 87 LYS A N 1
ATOM 678 C CA . LYS A 1 87 ? 10.419 2.063 1.171 1.00 93.06 87 LYS A CA 1
ATOM 679 C C . LYS A 1 87 ? 9.686 1.569 -0.070 1.00 93.06 87 LYS A C 1
ATOM 681 O O . LYS A 1 87 ? 10.257 0.768 -0.804 1.00 93.06 87 LYS A O 1
ATOM 686 N N . MET A 1 88 ? 8.497 2.106 -0.358 1.00 91.06 88 MET A N 1
ATOM 687 C CA . MET A 1 88 ? 7.771 1.819 -1.602 1.00 91.06 88 MET A CA 1
ATOM 688 C C . MET A 1 88 ? 8.662 2.022 -2.822 1.00 91.06 88 MET A C 1
ATOM 690 O O . MET A 1 88 ? 8.816 1.100 -3.616 1.00 91.06 88 MET A O 1
ATOM 694 N N . LYS A 1 89 ? 9.307 3.188 -2.934 1.00 91.62 89 LYS A N 1
ATOM 695 C CA . LYS A 1 89 ? 10.219 3.501 -4.042 1.00 91.62 89 LYS A CA 1
ATOM 696 C C . LYS A 1 89 ? 11.365 2.500 -4.155 1.00 91.62 89 LYS A C 1
ATOM 698 O O . LYS A 1 89 ? 11.692 2.086 -5.260 1.00 91.62 89 LYS A O 1
ATOM 703 N N . SER A 1 90 ? 11.945 2.080 -3.029 1.00 91.38 90 SER A N 1
ATOM 704 C CA . SER A 1 90 ? 13.042 1.102 -3.015 1.00 91.38 90 SER A CA 1
ATOM 705 C C . SER A 1 90 ? 12.626 -0.304 -3.463 1.00 91.38 90 SER A C 1
ATOM 707 O O . SER A 1 90 ? 13.471 -1.087 -3.889 1.00 91.38 90 SER A O 1
ATOM 709 N N . MET A 1 91 ? 11.330 -0.622 -3.375 1.00 86.50 91 MET A N 1
ATOM 710 C CA . MET A 1 91 ? 10.770 -1.908 -3.792 1.00 86.50 91 MET A CA 1
ATOM 711 C C . MET A 1 91 ? 10.355 -1.923 -5.266 1.00 86.50 91 MET A C 1
ATOM 713 O O . MET A 1 91 ? 10.055 -2.993 -5.795 1.00 86.50 91 MET A O 1
ATOM 717 N N . VAL A 1 92 ? 10.316 -0.764 -5.935 1.00 85.94 92 VAL A N 1
ATOM 718 C CA . VAL A 1 92 ? 9.949 -0.681 -7.351 1.00 85.94 92 VAL A CA 1
ATOM 719 C C . VAL A 1 92 ? 11.071 -1.284 -8.206 1.00 85.94 92 VAL A C 1
ATOM 721 O O . VAL A 1 92 ? 12.207 -0.808 -8.137 1.00 85.94 92 VAL A O 1
ATOM 724 N N . PRO A 1 93 ? 10.780 -2.294 -9.046 1.00 83.69 93 PRO A N 1
ATOM 725 C CA . PRO A 1 93 ? 11.765 -2.847 -9.966 1.00 83.69 93 PRO A CA 1
ATOM 726 C C . PRO A 1 93 ? 12.296 -1.779 -10.941 1.00 83.69 93 PRO A C 1
ATOM 728 O O . PRO A 1 93 ? 11.500 -0.980 -11.455 1.00 83.69 93 PRO A O 1
ATOM 731 N N . PRO A 1 94 ? 13.609 -1.757 -11.245 1.00 85.88 94 PRO A N 1
ATOM 732 C CA . PRO A 1 94 ? 14.205 -0.772 -12.150 1.00 85.88 94 PRO A CA 1
ATOM 733 C C . PRO A 1 94 ? 13.524 -0.689 -13.523 1.00 85.88 94 PRO A C 1
ATOM 735 O O . PRO A 1 94 ? 13.478 0.381 -14.124 1.00 85.88 94 PRO A O 1
ATOM 738 N N . GLU A 1 95 ? 12.959 -1.797 -14.003 1.00 81.88 95 GLU A N 1
ATOM 739 C CA . GLU A 1 95 ? 12.311 -1.933 -15.310 1.00 81.88 95 GLU A CA 1
ATOM 740 C C . GLU A 1 95 ? 11.018 -1.111 -15.446 1.00 81.88 95 GLU A C 1
ATOM 742 O O . GLU A 1 95 ? 10.561 -0.864 -16.565 1.00 81.88 95 GLU A O 1
ATOM 747 N N . ILE A 1 96 ? 10.416 -0.702 -14.323 1.00 81.62 96 ILE A N 1
ATOM 748 C CA . ILE A 1 96 ? 9.194 0.120 -14.282 1.00 81.62 96 ILE A CA 1
ATOM 749 C C . ILE A 1 96 ? 9.314 1.371 -13.418 1.00 81.62 96 ILE A C 1
ATOM 751 O O . ILE A 1 96 ? 8.330 2.095 -13.240 1.00 81.62 96 ILE A O 1
ATOM 755 N N . ALA A 1 97 ? 10.501 1.637 -12.879 1.00 86.94 97 ALA A N 1
ATOM 756 C CA . ALA A 1 97 ? 10.754 2.770 -12.001 1.00 86.94 97 ALA A CA 1
ATOM 757 C C . ALA A 1 97 ? 10.401 4.114 -12.659 1.00 86.94 97 ALA A C 1
ATOM 759 O O . ALA A 1 97 ? 9.798 4.974 -12.021 1.00 86.94 97 ALA A O 1
ATOM 760 N N . ASP A 1 98 ? 10.689 4.265 -13.953 1.00 88.44 98 ASP A N 1
ATOM 761 C CA . ASP A 1 98 ? 10.377 5.456 -14.751 1.00 88.44 98 ASP A CA 1
ATOM 762 C C . ASP A 1 98 ? 8.874 5.783 -14.805 1.00 88.44 98 ASP A C 1
ATOM 764 O O . ASP A 1 98 ? 8.494 6.948 -14.905 1.00 88.44 98 ASP A O 1
ATOM 768 N N . LYS A 1 99 ? 8.018 4.762 -14.711 1.00 84.06 99 LYS A N 1
ATOM 769 C CA . LYS A 1 99 ? 6.556 4.897 -14.745 1.00 84.06 99 LYS A CA 1
ATOM 770 C C . LYS A 1 99 ? 5.949 4.997 -13.354 1.00 84.06 99 LYS A C 1
ATOM 772 O O . LYS A 1 99 ? 5.005 5.755 -13.156 1.00 84.06 99 LYS A O 1
ATOM 777 N N . VAL A 1 100 ? 6.458 4.211 -12.407 1.00 87.38 100 VAL A N 1
ATOM 778 C CA . VAL A 1 100 ? 5.844 4.058 -11.082 1.00 87.38 100 VAL A CA 1
ATOM 779 C C . VAL A 1 100 ? 6.319 5.124 -10.104 1.00 87.38 100 VAL A C 1
ATOM 781 O O . VAL A 1 100 ? 5.494 5.656 -9.367 1.00 87.38 100 VAL A O 1
ATOM 784 N N . LEU A 1 101 ? 7.605 5.491 -10.100 1.00 93.06 101 LEU A N 1
ATOM 785 C CA . LEU A 1 101 ? 8.128 6.460 -9.129 1.00 93.06 101 LEU A CA 1
ATOM 786 C C . LEU A 1 101 ? 7.453 7.840 -9.228 1.00 93.06 101 LEU A C 1
ATOM 788 O O . LEU A 1 101 ? 7.056 8.347 -8.179 1.00 93.06 101 LEU A O 1
ATOM 792 N N . PRO A 1 102 ? 7.207 8.418 -10.426 1.00 93.62 102 PRO A N 1
ATOM 793 C CA . PRO A 1 102 ? 6.483 9.686 -10.524 1.00 93.62 102 PRO A CA 1
ATOM 794 C C . PRO A 1 102 ? 5.053 9.603 -9.979 1.00 93.62 102 PRO A C 1
ATOM 796 O O . PRO A 1 102 ? 4.557 10.561 -9.392 1.00 93.62 102 PRO A O 1
ATOM 799 N N . ALA A 1 103 ? 4.390 8.456 -10.147 1.00 91.38 103 ALA A N 1
ATOM 800 C CA . ALA A 1 103 ? 3.064 8.234 -9.585 1.00 91.38 103 ALA A CA 1
ATOM 801 C C . ALA A 1 103 ? 3.110 8.122 -8.059 1.00 91.38 103 ALA A C 1
ATOM 803 O O . ALA A 1 103 ? 2.267 8.704 -7.390 1.00 91.38 103 ALA A O 1
ATOM 804 N N . VAL A 1 104 ? 4.112 7.436 -7.499 1.00 93.06 104 VAL A N 1
ATOM 805 C CA . VAL A 1 104 ? 4.316 7.370 -6.043 1.00 93.06 104 VAL A CA 1
ATOM 806 C C . VAL A 1 104 ? 4.559 8.764 -5.464 1.00 93.06 104 VAL A C 1
ATOM 808 O O . VAL A 1 104 ? 3.955 9.100 -4.448 1.00 93.06 104 VAL A O 1
ATOM 811 N N . ASP A 1 105 ? 5.395 9.585 -6.106 1.00 95.38 105 ASP A N 1
ATOM 812 C CA . ASP A 1 105 ? 5.654 10.963 -5.671 1.00 95.38 105 ASP A CA 1
ATOM 813 C C . ASP A 1 105 ? 4.395 11.827 -5.720 1.00 95.38 105 ASP A C 1
ATOM 815 O O . ASP A 1 105 ? 4.070 12.500 -4.746 1.00 95.38 105 ASP A O 1
ATOM 819 N N . LYS A 1 106 ? 3.633 11.745 -6.811 1.00 94.50 106 LYS A N 1
ATOM 820 C CA . LYS A 1 106 ? 2.370 12.473 -6.936 1.00 94.50 106 LYS A CA 1
ATOM 821 C C . LYS A 1 106 ? 1.346 12.027 -5.891 1.00 94.50 106 LYS A C 1
ATOM 823 O O . LYS A 1 106 ? 0.746 12.851 -5.210 1.00 94.50 106 LYS A O 1
ATOM 828 N N . CYS A 1 107 ? 1.183 10.722 -5.704 1.00 93.88 107 CYS A N 1
ATOM 829 C CA . CYS A 1 107 ? 0.233 10.188 -4.736 1.00 93.88 107 CYS A CA 1
ATOM 830 C C . CYS A 1 107 ? 0.635 10.469 -3.294 1.00 93.88 107 CYS A C 1
ATOM 832 O O . CYS A 1 107 ? -0.233 10.655 -2.456 1.00 93.88 107 CYS A O 1
ATOM 834 N N . LYS A 1 108 ? 1.927 10.581 -2.987 1.00 93.38 108 LYS A N 1
ATOM 835 C CA . LYS A 1 108 ? 2.377 11.057 -1.676 1.00 93.38 108 LYS A CA 1
ATOM 836 C C . LYS A 1 108 ? 1.840 12.455 -1.343 1.00 93.38 108 LYS A C 1
ATOM 838 O O . LYS A 1 108 ? 1.591 12.733 -0.174 1.00 93.38 108 LYS A O 1
ATOM 843 N N . GLU A 1 109 ? 1.694 13.320 -2.343 1.00 92.50 109 GLU A N 1
ATOM 844 C CA . GLU A 1 109 ? 1.222 14.698 -2.171 1.00 92.50 109 GLU A CA 1
ATOM 845 C C . GLU A 1 109 ? -0.307 14.817 -2.231 1.00 92.50 109 GLU A C 1
ATOM 847 O O . GLU A 1 109 ? -0.883 15.651 -1.536 1.00 92.50 109 GLU A O 1
ATOM 852 N N . GLU A 1 110 ? -0.963 13.993 -3.052 1.00 92.00 110 GLU A N 1
ATOM 853 C CA . GLU A 1 110 ? -2.391 14.130 -3.364 1.00 92.00 110 GLU A CA 1
ATOM 854 C C . GLU A 1 110 ? -3.319 13.245 -2.522 1.00 92.00 110 GLU A C 1
ATOM 856 O O . GLU A 1 110 ? -4.524 13.504 -2.485 1.00 92.00 110 GLU A O 1
ATOM 861 N N . ILE A 1 111 ? -2.814 12.192 -1.867 1.00 92.06 111 ILE A N 1
ATOM 862 C CA . ILE A 1 111 ? -3.704 11.263 -1.165 1.00 92.06 111 ILE A CA 1
ATOM 863 C C . ILE A 1 111 ? -4.376 11.907 0.046 1.00 92.06 111 ILE A C 1
ATOM 865 O O . ILE A 1 111 ? -3.766 12.598 0.861 1.00 92.06 111 ILE A O 1
ATOM 869 N N . GLU A 1 112 ? -5.654 11.590 0.211 1.00 91.44 112 GLU A N 1
ATOM 870 C CA . GLU A 1 112 ? -6.393 11.895 1.425 1.00 91.44 112 GLU A CA 1
ATOM 871 C C . GLU A 1 112 ? -6.123 10.806 2.475 1.00 91.44 112 GLU A C 1
ATOM 873 O O . GLU A 1 112 ? -6.545 9.654 2.312 1.00 91.44 112 GLU A O 1
ATOM 878 N N . ILE A 1 113 ? -5.440 11.171 3.565 1.00 90.12 113 ILE A N 1
ATOM 879 C CA . ILE A 1 113 ? -5.298 10.314 4.749 1.00 90.12 113 ILE A CA 1
ATOM 880 C C . ILE A 1 113 ? -6.604 10.364 5.544 1.00 90.12 113 ILE A C 1
ATOM 882 O O . ILE A 1 113 ? -7.009 11.417 6.038 1.00 90.12 113 ILE A O 1
ATOM 886 N N . SER A 1 114 ? -7.265 9.218 5.671 1.00 88.31 114 SER A N 1
ATOM 887 C CA . SER A 1 114 ? -8.507 9.073 6.423 1.00 88.31 114 SER A CA 1
ATOM 888 C C . SER A 1 114 ? -8.226 8.665 7.869 1.00 88.31 114 SER A C 1
ATOM 890 O O . SER A 1 114 ? -7.215 8.035 8.176 1.00 88.31 114 SER A O 1
ATOM 892 N N . THR A 1 115 ? -9.171 8.940 8.770 1.00 86.81 115 THR A N 1
ATOM 893 C CA . THR A 1 115 ? -9.163 8.353 10.119 1.00 86.81 115 THR A CA 1
ATOM 894 C C . THR A 1 115 ? -9.388 6.839 10.093 1.00 86.81 115 THR A C 1
ATOM 896 O O . THR A 1 115 ? -9.105 6.161 11.077 1.00 86.81 115 THR A O 1
ATOM 899 N N . GLU A 1 116 ? -9.897 6.303 8.980 1.00 88.38 116 GLU A N 1
ATOM 900 C CA . GLU A 1 116 ? -10.026 4.871 8.741 1.00 88.38 116 GLU A CA 1
ATOM 901 C C . GLU A 1 116 ? -8.844 4.349 7.913 1.00 88.38 116 GLU A C 1
ATOM 903 O O . GLU A 1 116 ? -8.744 4.613 6.715 1.00 88.38 116 GLU A O 1
ATOM 908 N N . ALA A 1 117 ? -7.992 3.535 8.538 1.00 89.38 117 ALA A N 1
ATOM 909 C CA . ALA A 1 117 ? -6.832 2.872 7.932 1.00 89.38 117 ALA A CA 1
ATOM 910 C C . ALA A 1 117 ? -7.108 2.241 6.552 1.00 89.38 117 ALA A C 1
ATOM 912 O O . ALA A 1 117 ? -6.385 2.452 5.572 1.00 89.38 117 ALA A O 1
ATOM 913 N N . CYS A 1 118 ? -8.214 1.498 6.464 1.00 92.56 118 CYS A N 1
ATOM 914 C CA . CYS A 1 118 ? -8.647 0.831 5.242 1.00 92.56 118 CYS A CA 1
ATOM 915 C C . CYS A 1 118 ? -8.908 1.831 4.106 1.00 92.56 118 CYS A C 1
ATOM 917 O O . CYS A 1 118 ? -8.525 1.600 2.960 1.00 92.56 118 CYS A O 1
ATOM 919 N N . ARG A 1 119 ? -9.512 2.981 4.433 1.00 92.62 119 ARG A N 1
ATOM 920 C CA . ARG A 1 119 ? -9.824 4.029 3.460 1.00 92.62 119 ARG A CA 1
ATOM 921 C C . ARG A 1 119 ? -8.563 4.738 2.973 1.00 92.62 119 ARG A C 1
ATOM 923 O O . ARG A 1 119 ? -8.460 4.996 1.779 1.00 92.62 119 ARG A O 1
ATOM 930 N N . THR A 1 120 ? -7.594 4.999 3.852 1.00 92.19 120 THR A N 1
ATOM 931 C CA . THR A 1 120 ? -6.283 5.548 3.460 1.00 92.19 120 THR A CA 1
ATOM 932 C C . THR A 1 120 ? -5.591 4.647 2.438 1.00 92.19 120 THR A C 1
ATOM 934 O O . THR A 1 120 ? -5.150 5.116 1.389 1.00 92.19 120 THR A O 1
ATOM 937 N N . SER A 1 121 ? -5.566 3.338 2.702 1.00 90.19 121 SER A N 1
ATOM 938 C CA . SER A 1 121 ? -4.958 2.353 1.800 1.00 90.19 121 SER A CA 1
ATOM 939 C C . SER A 1 121 ? -5.661 2.306 0.442 1.00 90.19 121 SER A C 1
ATOM 941 O O . SER A 1 121 ? -4.998 2.311 -0.594 1.00 90.19 121 SER A O 1
ATOM 943 N N . TYR A 1 122 ? -6.997 2.340 0.436 1.00 90.75 122 TYR A N 1
ATOM 944 C CA . TYR A 1 122 ? -7.792 2.424 -0.790 1.00 90.75 122 TYR A CA 1
ATOM 945 C C . TYR A 1 122 ? -7.502 3.693 -1.600 1.00 90.75 122 TYR A C 1
ATOM 947 O O . TYR A 1 122 ? -7.257 3.621 -2.803 1.00 90.75 122 TYR A O 1
ATOM 955 N N . ASN A 1 123 ? -7.479 4.854 -0.939 1.00 92.69 123 ASN A N 1
ATOM 956 C CA . ASN A 1 123 ? -7.192 6.138 -1.579 1.00 92.69 123 ASN A CA 1
ATOM 957 C C . ASN A 1 123 ? -5.802 6.136 -2.234 1.00 92.69 123 ASN A C 1
ATOM 959 O O . ASN A 1 123 ? -5.651 6.592 -3.368 1.00 92.69 123 ASN A O 1
ATOM 963 N N . PHE A 1 124 ? -4.796 5.587 -1.545 1.00 90.81 124 PHE A N 1
ATOM 964 C CA . PHE A 1 124 ? -3.452 5.450 -2.097 1.00 90.81 124 PHE A CA 1
ATOM 965 C C . PHE A 1 124 ? -3.435 4.561 -3.343 1.00 90.81 124 PHE A C 1
ATOM 967 O O . PHE A 1 124 ? -2.933 4.972 -4.390 1.00 90.81 124 PHE A O 1
ATOM 974 N N . PHE A 1 125 ? -4.019 3.368 -3.253 1.00 87.81 125 PHE A N 1
ATOM 975 C CA . PHE A 1 125 ? -4.076 2.436 -4.372 1.00 87.81 125 PHE A CA 1
ATOM 976 C C . PHE A 1 125 ? -4.795 3.027 -5.589 1.00 87.81 125 PHE A C 1
ATOM 978 O O . PHE A 1 125 ? -4.269 2.930 -6.699 1.00 87.81 125 PHE A O 1
ATOM 985 N N . ASN A 1 126 ? -5.934 3.696 -5.387 1.00 89.50 126 ASN A N 1
ATOM 986 C CA . ASN A 1 126 ? -6.649 4.422 -6.442 1.00 89.50 126 ASN A CA 1
ATOM 987 C C . ASN A 1 126 ? -5.772 5.472 -7.111 1.00 89.50 126 ASN A C 1
ATOM 989 O O . ASN A 1 126 ? -5.707 5.526 -8.335 1.00 89.50 126 ASN A O 1
ATOM 993 N N . CYS A 1 127 ? -5.044 6.262 -6.324 1.00 92.12 127 CYS A N 1
ATOM 994 C CA . CYS A 1 127 ? -4.160 7.265 -6.889 1.00 92.12 127 CYS A CA 1
ATOM 995 C C . CYS A 1 127 ? -3.078 6.634 -7.786 1.00 92.12 127 CYS A C 1
ATOM 997 O O . CYS A 1 127 ? -2.828 7.125 -8.891 1.00 92.12 127 CYS A O 1
ATOM 999 N N . ILE A 1 128 ? -2.453 5.522 -7.372 1.00 88.94 128 ILE A N 1
ATOM 1000 C CA . ILE A 1 128 ? -1.462 4.853 -8.231 1.00 88.94 128 ILE A CA 1
ATOM 1001 C C . ILE A 1 128 ? -2.147 4.257 -9.468 1.00 88.94 128 ILE A C 1
ATOM 1003 O O . ILE A 1 128 ? -1.602 4.377 -10.562 1.00 88.94 128 ILE A O 1
ATOM 1007 N N . HIS A 1 129 ? -3.335 3.659 -9.335 1.00 86.38 129 HIS A N 1
ATOM 1008 C CA . HIS A 1 129 ? -4.101 3.132 -10.468 1.00 86.38 129 HIS A CA 1
ATOM 1009 C C . HIS A 1 129 ? -4.420 4.217 -11.504 1.00 86.38 129 HIS A C 1
ATOM 1011 O O . HIS A 1 129 ? -4.211 4.002 -12.696 1.00 86.38 129 HIS A O 1
ATOM 1017 N N . ASP A 1 130 ? -4.844 5.400 -11.070 1.00 88.12 130 ASP A N 1
ATOM 1018 C CA . ASP A 1 130 ? -5.202 6.501 -11.968 1.00 88.12 130 ASP A CA 1
ATOM 1019 C C . ASP A 1 130 ? -3.989 7.060 -12.724 1.00 88.12 130 ASP A C 1
ATOM 1021 O O . ASP A 1 130 ? -4.106 7.500 -13.870 1.00 88.12 130 ASP A O 1
ATOM 1025 N N . ASN A 1 131 ? -2.802 6.999 -12.116 1.00 87.56 131 ASN A N 1
ATOM 1026 C CA . ASN A 1 131 ? -1.561 7.458 -12.739 1.00 87.56 131 ASN A CA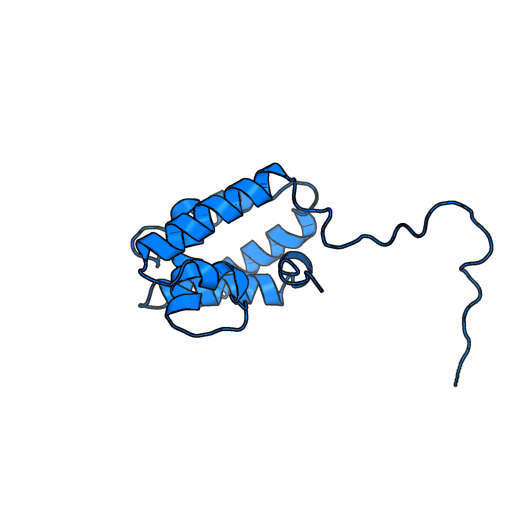 1
ATOM 1027 C C . ASN A 1 131 ? -0.826 6.342 -13.513 1.00 87.56 131 ASN A C 1
ATOM 1029 O O . ASN A 1 131 ? -0.075 6.633 -14.447 1.00 87.56 131 ASN A O 1
ATOM 1033 N N . VAL A 1 132 ? -1.044 5.066 -13.170 1.00 84.44 132 VAL A N 1
ATOM 1034 C CA . VAL A 1 132 ? -0.372 3.893 -13.763 1.00 84.44 132 VAL A CA 1
ATOM 1035 C C . VAL A 1 132 ? -1.338 2.697 -13.913 1.00 84.44 132 VAL A C 1
ATOM 1037 O O . VAL A 1 132 ? -1.094 1.615 -13.371 1.00 84.44 132 VAL A O 1
ATOM 1040 N N . PRO A 1 133 ? -2.407 2.803 -14.724 1.00 75.25 133 PRO A N 1
ATOM 1041 C CA . PRO A 1 133 ? -3.454 1.771 -14.797 1.00 75.25 133 PRO A CA 1
ATOM 1042 C C . PRO A 1 133 ? -2.938 0.427 -15.331 1.00 75.25 133 PRO A C 1
ATOM 1044 O O . PRO A 1 133 ? -3.445 -0.639 -14.994 1.00 75.25 133 PRO A O 1
ATOM 1047 N N . ARG A 1 134 ? -1.866 0.456 -16.136 1.00 65.62 134 ARG A N 1
ATOM 1048 C CA . ARG A 1 134 ? -1.226 -0.754 -16.67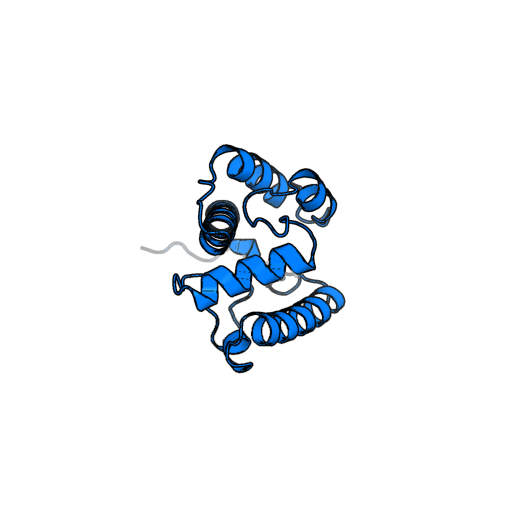4 1.00 65.62 134 ARG A CA 1
ATOM 1049 C C . ARG A 1 134 ? -0.513 -1.604 -15.619 1.00 65.62 134 ARG A C 1
ATOM 1051 O O . ARG A 1 134 ? -0.292 -2.778 -15.889 1.00 65.62 134 ARG A O 1
ATOM 1058 N N . LEU A 1 135 ? -0.165 -1.047 -14.454 1.00 65.44 135 LEU A N 1
ATOM 1059 C CA . LEU A 1 135 ? 0.453 -1.803 -13.357 1.00 65.44 135 LEU A CA 1
ATOM 1060 C C . LEU A 1 135 ? -0.570 -2.681 -12.621 1.00 65.44 135 LEU A C 1
ATOM 1062 O O . LEU A 1 135 ? -0.241 -3.772 -12.170 1.00 65.44 135 LEU A O 1
ATOM 1066 N N . PHE A 1 136 ? -1.817 -2.215 -12.542 1.00 58.47 136 PHE A N 1
ATOM 1067 C CA . PHE A 1 136 ? -2.917 -2.869 -11.828 1.00 58.47 136 PHE A CA 1
ATOM 1068 C C . PHE A 1 136 ? -3.791 -3.740 -12.718 1.00 58.47 136 PHE A C 1
ATOM 1070 O O . PHE A 1 136 ? -4.803 -4.267 -12.261 1.00 58.47 136 PHE A O 1
ATOM 1077 N N . TYR A 1 137 ? -3.371 -3.982 -13.961 1.00 52.06 137 TYR A N 1
ATOM 1078 C CA . TYR A 1 137 ? -3.929 -5.044 -14.794 1.00 52.06 137 TYR A CA 1
ATOM 1079 C C . TYR A 1 137 ? -3.480 -6.430 -14.274 1.00 52.06 137 TYR A C 1
ATOM 1081 O O . TYR A 1 137 ? -2.991 -7.275 -15.014 1.00 52.06 137 TYR A O 1
ATOM 1089 N N . MET A 1 138 ? -3.626 -6.647 -12.963 1.00 45.31 138 MET A N 1
ATOM 1090 C CA . MET A 1 138 ? -3.498 -7.911 -12.237 1.00 45.31 138 MET A CA 1
ATOM 1091 C C . MET A 1 138 ? -4.891 -8.500 -11.953 1.00 45.31 138 MET A C 1
ATOM 1093 O O . MET A 1 138 ? -5.115 -9.153 -10.942 1.00 45.31 138 MET A O 1
ATOM 1097 N N . GLY A 1 139 ? -5.841 -8.238 -12.850 1.00 38.22 139 GLY A N 1
ATOM 1098 C CA . GLY A 1 139 ? -7.213 -8.731 -12.820 1.00 38.22 139 GLY A CA 1
ATOM 1099 C C . GLY A 1 139 ? -7.670 -8.960 -14.252 1.00 38.22 139 GLY A C 1
ATOM 1100 O O . GLY A 1 139 ? -8.369 -8.142 -14.835 1.00 38.22 139 GLY A O 1
ATOM 1101 N N . GLY A 1 140 ? -7.167 -10.033 -14.855 1.00 29.75 140 GLY A N 1
ATOM 1102 C CA . GLY A 1 140 ? -7.410 -10.351 -16.257 1.00 29.75 140 GLY A CA 1
ATOM 1103 C C . GLY A 1 140 ? -7.017 -11.779 -16.598 1.00 29.75 140 GLY A C 1
ATOM 1104 O O . GLY A 1 140 ? -6.396 -12.013 -17.626 1.00 29.75 140 GLY A O 1
ATOM 1105 N N . SER A 1 141 ? -7.343 -12.742 -15.733 1.00 31.22 141 SER A N 1
ATOM 1106 C CA . SER A 1 141 ? -7.626 -14.088 -16.226 1.00 31.22 141 SER A CA 1
ATOM 1107 C C . SER A 1 141 ? -9.039 -14.072 -16.811 1.00 31.22 141 SER A C 1
ATOM 1109 O O . SER A 1 141 ? -10.004 -14.370 -16.108 1.00 31.22 141 SER A O 1
ATOM 1111 N N . ALA A 1 142 ? -9.134 -13.668 -18.076 1.00 29.28 142 ALA A N 1
ATOM 1112 C CA . ALA A 1 142 ? -10.189 -14.091 -18.987 1.00 29.28 142 ALA A CA 1
ATOM 1113 C C . ALA A 1 142 ? -9.525 -14.859 -20.133 1.00 29.28 142 ALA A C 1
ATOM 1115 O O . ALA A 1 142 ? -8.524 -14.335 -20.674 1.00 29.28 142 ALA A O 1
#

Sequence (142 aa):
MFRGILYCFLAVHGCAGLNSGDLVPPGTKLFMDQIGVECTKKIGIPRDFVKSYEFSDQSRDAMCYMECLLQHIELIESDGQTMHFEKMKSMVPPEIADKVLPAVDKCKEEIEISTEACRTSYNFFNCIHDNVPRLFYMGGSA

InterPro domains:
  IPR006170 Pheromone/general odorant binding protein [PF01395] (32-131)
  IPR006170 Pheromone/general odorant binding protein [SM00708] (35-132)
  IPR036728 Pheromone/general odorant binding protein superfamily [G3DSA:1.10.238.20] (27-139)
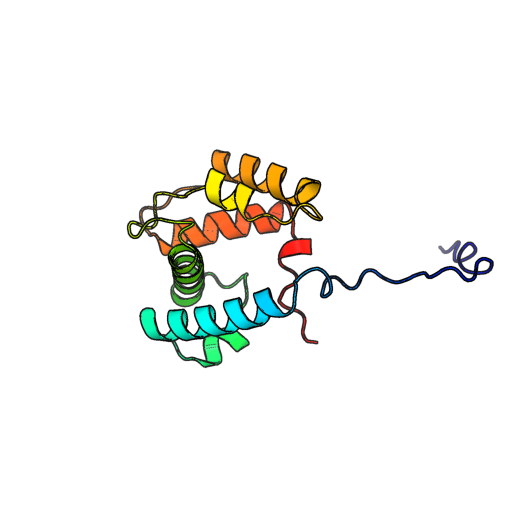  IPR036728 Pheromone/general odorant binding protein superfamily [SSF47565] (24-137)

Secondary structure (DSSP, 8-state):
------SSSS--S------TTTTS-HHHHHHHHHHHHHHHHHHT--TTHHHH--TT--SHHHHHHHHHHHHHTTSB-TTSS-B-HHHHHHHS-TTTHHHHHHHHHHHHHH----SSHHHHHHHHHHHHHHH-TTTS------

pLDDT: mean 78.24, std 19.59, range [29.28, 95.38]